Protein AF-A0AAC9VLQ4-F1 (afdb_monomer)

Foldseek 3Di:
DLPQQQDDDDDDDDDDDDPPQQFDQAAAPPQRDGDRQWGWDQADDDPPDDDDDSTGTHHPQVVCFSCLQVDDQQQWFKFFAQVDFQSVVVVLLVQLVVLCVDPDVVSVVVSVVSLVVRVVRRVVVCVPVVGRRSNVVVVVCNPDDPVVNVVCCVVCRRMYIRGDDPDD

Sequence (168 aa):
MLVFSILSPKDGPSSQKKSTDKNSEAPCFFCGYLSKNNRRQEGESPPLNHDKDPLTVVDPLCEAWQNLDSLKMDEGFVAYLPEMKPEDVNHLQRAAFFALQSPDPVYREAGKAVMNWLAEHKKEVEAYWGTSQPKAFAKALQQASEEQHAQYQHRWRHLALILPPKNS

Structure (mmCIF, N/CA/C/O backbone):
data_AF-A0AAC9VLQ4-F1
#
_entry.id   AF-A0AAC9VLQ4-F1
#
loop_
_atom_site.group_PDB
_atom_site.id
_atom_site.type_symbol
_atom_site.label_atom_id
_atom_site.label_alt_id
_atom_site.label_comp_id
_atom_site.label_asym_id
_atom_site.label_entity_id
_atom_site.label_seq_id
_atom_site.pdbx_PDB_ins_code
_atom_site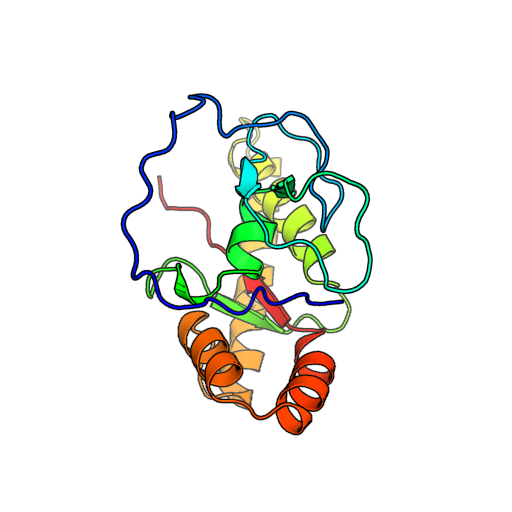.Cartn_x
_atom_site.Cartn_y
_atom_site.Cartn_z
_atom_site.occupancy
_atom_site.B_iso_or_equiv
_atom_site.auth_seq_id
_atom_site.auth_comp_id
_atom_site.auth_asym_id
_atom_site.auth_atom_id
_atom_site.pdbx_PDB_model_num
ATOM 1 N N . MET A 1 1 ? 4.330 3.905 15.296 1.00 32.69 1 MET A N 1
ATOM 2 C CA . MET A 1 1 ? 2.989 4.119 15.880 1.00 32.69 1 MET A CA 1
ATOM 3 C C . MET A 1 1 ? 2.070 4.449 14.727 1.00 32.69 1 MET A C 1
ATOM 5 O O . MET A 1 1 ? 2.378 5.389 14.007 1.00 32.69 1 MET A O 1
ATOM 9 N N . LEU A 1 2 ? 1.008 3.671 14.518 1.00 40.06 2 LEU A N 1
ATOM 10 C CA . LEU A 1 2 ? -0.067 4.076 13.615 1.00 40.06 2 LEU A CA 1
ATOM 11 C C . LEU A 1 2 ? -0.803 5.225 14.307 1.00 40.06 2 LEU A C 1
ATOM 13 O O . LEU A 1 2 ? -1.520 4.999 15.278 1.00 40.06 2 LEU A O 1
ATOM 17 N N . VAL A 1 3 ? -0.540 6.456 13.878 1.00 45.06 3 VAL A N 1
ATOM 18 C CA . VAL A 1 3 ? -1.285 7.627 14.342 1.00 45.06 3 VAL A CA 1
ATOM 19 C C . VAL A 1 3 ? -2.444 7.792 13.375 1.00 45.06 3 VAL A C 1
ATOM 21 O O . VAL A 1 3 ? -2.351 8.559 12.425 1.00 45.06 3 VAL A O 1
ATOM 24 N N . PHE A 1 4 ? -3.514 7.024 13.582 1.00 39.88 4 PHE A N 1
ATOM 25 C CA . PHE A 1 4 ? -4.758 7.272 12.865 1.00 39.88 4 PHE A CA 1
ATOM 26 C C . PHE A 1 4 ? -5.254 8.651 13.296 1.00 39.88 4 PHE A C 1
ATOM 28 O O . PHE A 1 4 ? -5.679 8.830 14.438 1.00 39.88 4 PHE A O 1
ATOM 35 N N . SER A 1 5 ? -5.146 9.640 12.410 1.00 39.97 5 SER A N 1
ATOM 36 C CA . SER A 1 5 ? -5.801 10.926 12.610 1.00 39.97 5 SER A CA 1
ATOM 37 C C . SER A 1 5 ? -7.303 10.663 12.638 1.00 39.97 5 SER A C 1
ATOM 39 O O . SER A 1 5 ? -7.916 10.352 11.620 1.00 39.97 5 SER A O 1
ATOM 41 N N . ILE A 1 6 ? -7.877 10.710 13.837 1.00 40.00 6 ILE A N 1
ATOM 42 C CA . ILE A 1 6 ? -9.311 10.580 14.065 1.00 40.00 6 ILE A CA 1
ATOM 43 C C . ILE A 1 6 ? -9.971 11.759 13.348 1.00 40.00 6 ILE A C 1
ATOM 45 O O . ILE A 1 6 ? -9.854 12.908 13.766 1.00 40.00 6 ILE A O 1
ATOM 49 N N . LEU A 1 7 ? -10.619 11.476 12.222 1.00 36.19 7 LEU A N 1
ATOM 50 C CA . LEU A 1 7 ? -11.423 12.442 11.488 1.00 36.19 7 LEU A CA 1
ATOM 51 C C . LEU A 1 7 ? -12.556 12.946 12.390 1.00 36.19 7 LEU A C 1
ATOM 53 O O . LEU A 1 7 ? -13.438 12.174 12.764 1.00 36.19 7 LEU A O 1
ATOM 57 N N . SER A 1 8 ? -12.546 14.243 12.700 1.00 36.12 8 SER A N 1
ATOM 58 C CA . SER A 1 8 ? -13.726 14.943 13.217 1.00 36.12 8 SER A CA 1
ATOM 59 C C . SER A 1 8 ? -14.590 15.494 12.069 1.00 36.12 8 SER A C 1
ATOM 61 O O . SER A 1 8 ? -14.077 15.741 10.971 1.00 36.12 8 SER A O 1
ATOM 63 N N . PRO A 1 9 ? -15.907 15.684 12.287 1.00 33.41 9 PRO A N 1
ATOM 64 C CA . PRO A 1 9 ? -16.851 16.106 11.257 1.00 33.41 9 PRO A CA 1
ATOM 65 C C . PRO A 1 9 ? -16.579 17.549 10.820 1.00 33.41 9 PRO A C 1
ATOM 67 O O . PRO A 1 9 ? -16.306 18.423 11.640 1.00 33.41 9 PRO A O 1
ATOM 70 N N . LYS A 1 10 ? -16.690 17.818 9.516 1.00 39.25 10 LYS A N 1
ATOM 71 C CA . LYS A 1 10 ? -16.660 19.180 8.974 1.00 39.25 10 LYS A CA 1
ATOM 72 C C . LYS A 1 10 ? -17.985 19.884 9.267 1.00 39.25 10 LYS A C 1
ATOM 74 O O . LYS A 1 10 ? -18.903 19.702 8.484 1.00 39.25 10 LYS A O 1
ATOM 79 N N . ASP A 1 11 ? -18.047 20.734 10.287 1.00 39.72 11 ASP A N 1
ATOM 80 C CA . ASP A 1 11 ? -19.086 21.768 10.395 1.00 39.72 11 ASP A CA 1
ATOM 81 C C . ASP A 1 11 ? -18.519 23.051 11.029 1.00 39.72 11 ASP A C 1
ATOM 83 O O . ASP A 1 11 ? -18.233 23.113 12.222 1.00 39.72 11 ASP A O 1
ATOM 87 N N . GLY A 1 12 ? -18.346 24.095 10.210 1.00 31.14 12 GLY A N 1
ATOM 88 C CA . GLY A 1 12 ? -17.974 25.446 10.650 1.00 31.14 12 GLY A CA 1
ATOM 89 C C . GLY A 1 12 ? -17.376 26.301 9.520 1.00 31.14 12 GLY A C 1
ATOM 90 O O . GLY A 1 12 ? -16.553 25.796 8.753 1.00 31.14 12 GLY A O 1
ATOM 91 N N . PRO A 1 13 ? -17.766 27.583 9.358 1.00 39.34 13 PRO A N 1
ATOM 92 C CA . PRO A 1 13 ? -17.339 28.384 8.215 1.00 39.34 13 PRO A CA 1
ATOM 93 C C . PRO A 1 13 ? -15.924 28.930 8.446 1.00 39.34 13 PRO A C 1
ATOM 95 O O . PRO A 1 13 ? -15.726 29.811 9.281 1.00 39.34 13 PRO A O 1
ATOM 98 N N . SER A 1 14 ? -14.928 28.445 7.698 1.00 35.97 14 SER A N 1
ATOM 99 C CA . SER A 1 14 ? -13.566 28.989 7.756 1.00 35.97 14 SER A CA 1
ATOM 100 C C . SER A 1 14 ? -13.302 29.986 6.621 1.00 35.97 14 SER A C 1
ATOM 102 O O . SER A 1 14 ? -13.095 29.648 5.456 1.00 35.97 14 SER A O 1
ATOM 104 N N . SER A 1 15 ? -13.291 31.266 6.987 1.00 43.06 15 SER A N 1
ATOM 105 C CA . SER A 1 15 ? -12.707 32.347 6.192 1.00 43.06 15 SER A CA 1
ATOM 106 C C . SER A 1 15 ? -11.213 32.439 6.493 1.00 43.06 15 SER A C 1
ATOM 108 O O . SER A 1 15 ? -10.840 33.177 7.398 1.00 43.06 15 SER A O 1
ATOM 110 N N . GLN A 1 16 ? -10.344 31.736 5.757 1.00 40.50 16 GLN A N 1
ATOM 111 C CA . GLN A 1 16 ? -8.891 31.973 5.808 1.00 40.50 16 GLN A CA 1
ATOM 112 C C . GLN A 1 16 ? -8.222 31.814 4.429 1.00 40.50 16 GLN A C 1
ATOM 114 O O . GLN A 1 16 ? -8.562 30.947 3.625 1.00 40.50 16 GLN A O 1
ATOM 119 N N . LYS A 1 17 ? -7.305 32.745 4.134 1.00 36.56 17 LYS A N 1
ATOM 120 C CA . LYS A 1 17 ? -6.614 32.949 2.849 1.00 36.56 17 LYS A CA 1
ATOM 121 C C . LYS A 1 17 ? -5.850 31.693 2.400 1.00 36.56 17 LYS A C 1
ATOM 123 O O . LYS A 1 17 ? -4.921 31.261 3.072 1.00 36.56 17 LYS A O 1
ATOM 128 N N . LYS A 1 18 ? -6.194 31.175 1.214 1.00 36.62 18 LYS A N 1
ATOM 129 C CA . LYS A 1 18 ? -5.513 30.063 0.527 1.00 36.62 18 LYS A CA 1
ATOM 130 C C . LYS A 1 18 ? -4.085 30.449 0.120 1.00 36.62 18 LYS A C 1
ATOM 132 O O . LYS A 1 18 ? -3.896 31.139 -0.878 1.00 36.62 18 LYS A O 1
ATOM 137 N N . SER A 1 19 ? -3.097 29.952 0.857 1.00 42.16 19 SER A N 1
ATOM 138 C CA . SER A 1 19 ? -1.759 29.696 0.317 1.00 42.16 19 SER A CA 1
ATOM 139 C C . SER A 1 19 ? -1.878 28.593 -0.744 1.00 42.16 19 SER A C 1
ATOM 141 O O . SER A 1 19 ? -2.470 27.544 -0.489 1.00 42.16 19 SER A O 1
ATOM 143 N N . THR A 1 20 ? -1.419 28.860 -1.966 1.00 50.97 20 THR A N 1
ATOM 144 C CA . THR A 1 20 ? -1.726 28.061 -3.165 1.00 50.97 20 THR A CA 1
ATOM 145 C C . THR A 1 20 ? -0.773 26.901 -3.442 1.00 50.97 20 THR A C 1
ATOM 147 O O . THR A 1 20 ? -1.021 26.177 -4.402 1.00 50.97 20 THR A O 1
ATOM 150 N N . ASP A 1 21 ? 0.252 26.663 -2.616 1.00 56.53 21 ASP A N 1
ATOM 151 C CA . ASP A 1 21 ? 1.182 25.546 -2.825 1.00 56.53 21 ASP A CA 1
ATOM 152 C C . ASP A 1 21 ? 1.089 24.521 -1.689 1.00 56.53 21 ASP A C 1
ATOM 154 O O . ASP A 1 21 ? 1.614 24.702 -0.591 1.00 56.53 21 ASP A O 1
ATOM 158 N N . LYS A 1 22 ? 0.339 23.442 -1.942 1.00 70.88 22 LYS A N 1
ATOM 159 C CA . LYS A 1 22 ? 0.133 22.346 -0.980 1.00 70.88 22 LYS A CA 1
ATOM 160 C C . LYS A 1 22 ? 1.284 21.340 -0.969 1.00 70.88 22 LYS A C 1
ATOM 162 O O . LYS A 1 22 ? 1.311 20.466 -0.102 1.00 70.88 22 LYS A O 1
ATOM 167 N N . ASN A 1 23 ? 2.205 21.441 -1.923 1.00 78.12 23 ASN A N 1
ATOM 168 C CA . ASN A 1 23 ? 3.332 20.531 -2.056 1.00 78.12 23 ASN A CA 1
ATOM 169 C C . ASN A 1 23 ? 4.536 21.015 -1.231 1.00 78.12 23 ASN A C 1
ATOM 171 O O . ASN A 1 23 ? 4.703 22.203 -0.959 1.00 78.12 23 ASN A O 1
ATOM 175 N N . SER A 1 24 ? 5.373 20.081 -0.794 1.00 79.00 24 SER A N 1
ATOM 176 C CA . SER A 1 24 ? 6.588 20.337 -0.024 1.00 79.00 24 SER A CA 1
ATOM 177 C C . SER A 1 24 ? 7.680 19.379 -0.467 1.00 79.00 24 SER A C 1
ATOM 179 O O . SER A 1 24 ? 7.411 18.207 -0.701 1.00 79.00 24 SER A O 1
ATOM 181 N N . GLU A 1 25 ? 8.921 19.853 -0.532 1.00 81.44 25 GLU A N 1
ATOM 182 C CA . GLU A 1 25 ? 10.086 18.998 -0.784 1.00 81.44 25 GLU A CA 1
ATOM 183 C C . GLU A 1 25 ? 10.641 18.366 0.499 1.00 81.44 25 GLU A C 1
ATOM 185 O O . GLU A 1 25 ? 11.635 17.655 0.446 1.00 81.44 25 GLU A O 1
ATOM 190 N N . ALA A 1 26 ? 10.025 18.605 1.660 1.00 88.81 26 ALA A N 1
ATOM 191 C CA . ALA A 1 26 ? 10.448 17.981 2.909 1.00 88.81 26 ALA A CA 1
ATOM 192 C C . ALA A 1 26 ? 10.170 16.459 2.910 1.00 88.81 26 ALA A C 1
ATOM 194 O O . ALA A 1 26 ? 9.235 15.997 2.242 1.00 88.81 26 ALA A O 1
ATOM 195 N N . PRO A 1 27 ? 10.951 15.661 3.664 1.00 90.94 27 PRO A N 1
ATOM 196 C CA . PRO A 1 27 ? 10.724 14.224 3.766 1.00 90.94 27 PRO A CA 1
ATOM 197 C C . PRO A 1 27 ? 9.362 13.919 4.395 1.00 90.94 27 PRO A C 1
ATOM 199 O O . PRO A 1 27 ? 8.890 14.638 5.276 1.00 90.94 27 PRO A O 1
ATOM 202 N N . CYS A 1 28 ? 8.743 12.824 3.956 1.00 92.06 28 CYS A N 1
ATOM 203 C CA . CYS A 1 28 ? 7.511 12.331 4.553 1.00 92.06 28 CYS A CA 1
ATOM 204 C C . CYS A 1 28 ? 7.724 12.021 6.040 1.00 92.06 28 CYS A C 1
ATOM 206 O O . CYS A 1 28 ? 8.630 11.273 6.398 1.00 92.06 28 CYS A O 1
ATOM 208 N N . PHE A 1 29 ? 6.822 12.506 6.887 1.00 91.25 29 PHE A N 1
ATOM 209 C CA . PHE A 1 29 ? 6.824 12.308 8.331 1.00 91.25 29 PHE A CA 1
ATOM 210 C C . PHE A 1 29 ? 6.824 10.824 8.737 1.00 91.25 29 PHE A C 1
ATOM 212 O O . PHE A 1 29 ? 7.534 10.446 9.662 1.00 91.25 29 PHE A O 1
ATOM 219 N N . PHE A 1 30 ? 6.071 9.974 8.025 1.00 89.81 30 PHE A N 1
ATOM 220 C CA . PHE A 1 30 ? 5.959 8.545 8.348 1.00 89.8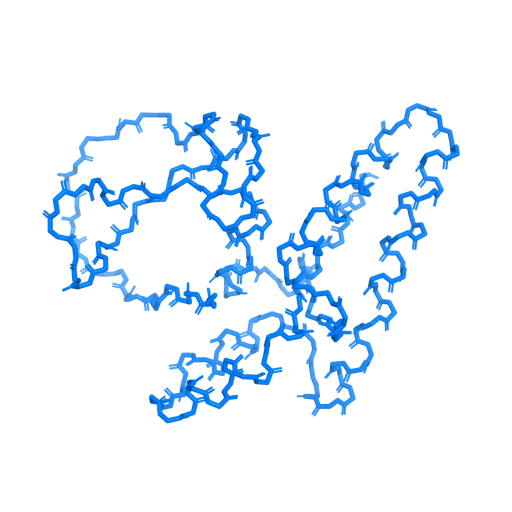1 30 PHE A CA 1
ATOM 221 C C . PHE A 1 30 ? 7.137 7.703 7.845 1.00 89.81 30 PHE A C 1
ATOM 223 O O . PHE A 1 30 ? 7.754 6.984 8.623 1.00 89.81 30 PHE A O 1
ATOM 230 N N . CYS A 1 31 ? 7.451 7.770 6.546 1.00 92.19 31 CYS A N 1
ATOM 231 C CA . CYS A 1 31 ? 8.418 6.860 5.924 1.00 92.19 31 CYS A CA 1
ATOM 232 C C . CYS A 1 31 ? 9.757 7.512 5.532 1.00 92.19 31 CYS A C 1
ATOM 234 O O . CYS A 1 31 ? 10.633 6.829 5.001 1.00 92.19 31 CYS A O 1
ATOM 236 N N . GLY A 1 32 ? 9.920 8.826 5.723 1.00 93.38 32 GLY A N 1
ATOM 237 C CA . GLY A 1 32 ? 11.132 9.574 5.368 1.00 93.38 32 GLY A CA 1
ATOM 238 C C . GLY A 1 32 ? 11.339 9.828 3.870 1.00 93.38 32 GLY A C 1
ATOM 239 O O . GLY A 1 32 ? 12.346 10.419 3.491 1.00 93.38 32 GLY A O 1
ATOM 240 N N . TYR A 1 33 ? 10.418 9.401 2.997 1.00 94.44 33 TYR A N 1
ATOM 241 C CA . TYR A 1 33 ? 10.582 9.549 1.550 1.00 94.44 33 TYR A CA 1
ATOM 242 C C . TYR A 1 33 ? 10.607 11.015 1.105 1.00 94.44 33 TYR A C 1
ATOM 244 O O . TYR A 1 33 ? 9.727 11.797 1.467 1.00 94.44 33 TYR A O 1
ATOM 252 N N . LEU A 1 34 ? 11.592 11.368 0.279 1.00 92.62 34 LEU A N 1
ATOM 253 C CA . LEU A 1 34 ? 11.773 12.706 -0.271 1.00 92.62 34 LEU A CA 1
ATOM 254 C C . LEU A 1 34 ? 11.160 12.798 -1.673 1.00 92.62 34 LEU A C 1
ATOM 256 O O . LEU A 1 34 ? 11.557 12.062 -2.577 1.00 92.62 34 LEU A O 1
ATOM 260 N N . SER A 1 35 ? 10.201 13.704 -1.870 1.00 89.50 35 SER A N 1
ATOM 261 C CA . SER A 1 35 ? 9.599 13.958 -3.180 1.00 89.50 35 SER A CA 1
ATOM 262 C C . SER A 1 35 ? 8.902 15.308 -3.221 1.00 89.50 35 SER A C 1
ATOM 264 O O . SER A 1 35 ? 8.249 15.699 -2.260 1.00 89.50 35 SER A O 1
ATOM 266 N N . LYS A 1 36 ? 8.931 15.960 -4.387 1.00 88.94 36 LYS A N 1
ATOM 267 C CA . LYS A 1 36 ? 8.139 17.168 -4.677 1.00 88.94 36 LYS A CA 1
ATOM 268 C C . LYS A 1 36 ? 6.622 16.953 -4.602 1.00 88.94 36 LYS A C 1
ATOM 270 O O . LYS A 1 36 ? 5.866 17.916 -4.608 1.00 88.94 36 LYS A O 1
ATOM 275 N N . ASN A 1 37 ? 6.175 15.696 -4.596 1.00 87.31 37 ASN A N 1
ATOM 276 C CA . ASN A 1 37 ? 4.760 15.331 -4.516 1.00 87.31 37 ASN A CA 1
ATOM 277 C C . ASN A 1 37 ? 4.280 15.133 -3.071 1.00 87.31 37 ASN A C 1
ATOM 279 O O . ASN A 1 37 ? 3.107 14.806 -2.872 1.00 87.31 37 ASN A O 1
ATOM 283 N N . ASN A 1 38 ? 5.161 15.280 -2.076 1.00 90.81 38 ASN A N 1
ATOM 284 C CA . ASN A 1 38 ? 4.745 15.235 -0.682 1.00 90.81 38 ASN A CA 1
ATOM 285 C C . ASN A 1 38 ? 3.867 16.450 -0.383 1.00 90.81 38 ASN A C 1
ATOM 287 O O . ASN A 1 38 ? 4.139 17.559 -0.845 1.00 90.81 38 ASN A O 1
ATOM 291 N N . ARG A 1 39 ? 2.801 16.243 0.388 1.00 87.88 39 ARG A N 1
ATOM 292 C CA . ARG A 1 39 ? 1.813 17.278 0.692 1.00 87.88 39 ARG A CA 1
ATOM 293 C C . ARG A 1 39 ? 1.928 17.740 2.131 1.00 87.88 39 ARG A C 1
ATOM 295 O O . ARG A 1 39 ? 2.143 16.926 3.026 1.00 87.88 39 ARG A O 1
ATOM 302 N N . ARG A 1 40 ? 1.746 19.042 2.349 1.00 85.88 40 ARG A N 1
ATOM 303 C CA . ARG A 1 40 ? 1.519 19.601 3.683 1.00 85.88 40 ARG A CA 1
ATOM 304 C C . ARG A 1 40 ? 0.094 19.267 4.109 1.00 85.88 40 ARG A C 1
ATOM 306 O O . ARG A 1 40 ? -0.857 19.634 3.421 1.00 85.88 40 ARG A O 1
ATOM 313 N N . GLN A 1 41 ? -0.025 18.575 5.228 1.00 76.44 41 GLN A N 1
ATOM 314 C CA . GLN A 1 41 ? -1.274 18.311 5.918 1.00 76.44 41 GLN A CA 1
ATOM 315 C C . GLN A 1 41 ? -1.395 19.306 7.068 1.00 76.44 41 GLN A C 1
ATOM 317 O O . GLN A 1 41 ? -0.493 19.408 7.901 1.00 76.44 41 GLN A O 1
ATOM 322 N N . GLU A 1 42 ? -2.502 20.041 7.096 1.00 69.00 42 GLU A N 1
ATOM 323 C CA . GLU A 1 42 ? -2.929 20.792 8.276 1.00 69.00 42 GLU A CA 1
ATOM 324 C C . GLU A 1 42 ? -3.409 19.769 9.310 1.00 69.00 42 GLU A C 1
ATOM 326 O O . GLU A 1 42 ? -4.472 19.173 9.147 1.00 69.00 42 GLU A O 1
ATOM 331 N N . GLY A 1 43 ? -2.575 19.487 10.312 1.00 58.66 43 GLY A N 1
ATOM 332 C CA . GLY A 1 43 ? -2.929 18.634 11.444 1.00 58.66 43 GLY A CA 1
ATOM 333 C C . GLY A 1 43 ? -3.350 19.455 12.662 1.00 58.66 43 GLY A C 1
ATOM 334 O O . GLY A 1 43 ? -3.073 20.647 12.748 1.00 58.66 43 GLY A O 1
ATOM 335 N N . GLU A 1 44 ? -3.987 18.813 13.639 1.00 49.16 44 GLU A N 1
ATOM 336 C CA . GLU A 1 44 ? -3.966 19.315 15.015 1.00 49.16 44 GLU A CA 1
ATOM 337 C C . GLU A 1 44 ? -2.637 18.915 15.668 1.00 49.16 44 GLU A C 1
ATOM 339 O O . GLU A 1 44 ? -2.157 17.790 15.493 1.00 49.16 44 GLU A O 1
ATOM 344 N N . SER A 1 45 ? -2.029 19.833 16.422 1.00 46.41 45 SER A N 1
ATOM 345 C CA . SER A 1 45 ? -0.853 19.522 17.235 1.00 46.41 45 SER A CA 1
ATOM 346 C C . SER A 1 45 ? -1.186 18.382 18.209 1.00 46.41 45 SER A C 1
ATOM 348 O O . SER A 1 45 ? -2.232 18.437 18.859 1.00 46.41 45 SER A O 1
ATOM 350 N N . PRO A 1 46 ? -0.315 17.370 18.383 1.00 42.91 46 PRO A N 1
ATOM 351 C CA . PRO A 1 46 ? -0.487 16.395 19.454 1.00 42.91 46 PRO A CA 1
ATOM 352 C C . PRO A 1 46 ? -0.625 17.127 20.801 1.00 42.91 46 PRO A C 1
ATOM 354 O O . PRO A 1 46 ? 0.122 18.086 21.022 1.00 42.91 46 PRO A O 1
ATOM 357 N N . PRO A 1 47 ? -1.489 16.671 21.730 1.00 46.25 47 PRO A N 1
ATOM 358 C CA . PRO A 1 47 ? -1.823 17.392 22.970 1.00 46.25 47 PRO A CA 1
ATOM 359 C C . PRO 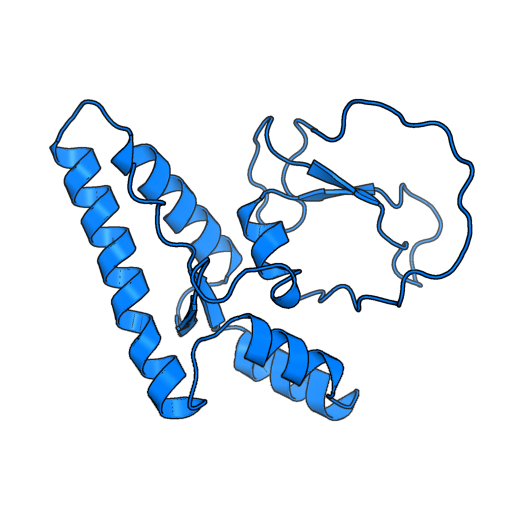A 1 47 ? -0.657 17.583 23.962 1.00 46.25 47 PRO A C 1
ATOM 361 O O . PRO A 1 47 ? -0.871 18.023 25.086 1.00 46.25 47 PRO A O 1
ATOM 364 N N . LEU A 1 48 ? 0.582 17.259 23.580 1.00 42.53 48 LEU A N 1
ATOM 365 C CA . LEU A 1 48 ? 1.757 17.299 24.450 1.00 42.53 48 LEU A CA 1
ATOM 366 C C . LEU A 1 48 ? 2.926 18.151 23.933 1.00 42.53 48 LEU A C 1
ATOM 368 O O . LEU A 1 48 ? 3.937 18.210 24.621 1.00 42.53 48 LEU A O 1
ATOM 372 N N . ASN A 1 49 ? 2.827 18.837 22.785 1.00 41.28 49 ASN A N 1
ATOM 373 C CA . ASN A 1 49 ? 3.910 19.710 22.306 1.00 41.28 49 ASN A CA 1
ATOM 374 C C . ASN A 1 49 ? 3.368 21.039 21.766 1.00 41.28 49 ASN A C 1
ATOM 376 O O . ASN A 1 49 ? 2.863 21.111 20.650 1.00 41.28 49 ASN A O 1
ATOM 380 N N . HIS A 1 50 ? 3.507 22.096 22.566 1.00 47.06 50 HIS A N 1
ATOM 381 C CA . HIS A 1 50 ? 2.945 23.420 22.292 1.00 47.06 50 HIS A CA 1
ATOM 382 C C . HIS A 1 50 ? 3.816 24.359 21.441 1.00 47.06 50 HIS A C 1
ATOM 384 O O . HIS A 1 50 ? 3.388 25.483 21.212 1.00 47.06 50 HIS A O 1
ATOM 390 N N . ASP A 1 51 ? 4.977 23.934 20.922 1.00 46.56 51 ASP A N 1
ATOM 391 C CA . ASP A 1 51 ? 5.947 24.911 20.393 1.00 46.56 51 ASP A CA 1
ATOM 392 C C . ASP A 1 51 ? 6.344 24.821 18.912 1.00 46.56 51 ASP A C 1
ATOM 394 O O . ASP A 1 51 ? 7.099 25.687 18.471 1.00 46.56 51 ASP A O 1
ATOM 398 N N . LYS A 1 52 ? 5.855 23.877 18.088 1.00 45.00 52 LYS A N 1
ATOM 399 C CA . LYS A 1 52 ? 6.163 23.887 16.636 1.00 45.00 52 LYS A CA 1
ATOM 400 C C . LYS A 1 52 ? 5.040 23.380 15.728 1.00 45.00 52 LYS A C 1
ATOM 402 O O . LYS A 1 52 ? 4.262 22.513 16.101 1.00 45.00 52 LYS A O 1
ATOM 407 N N . ASP A 1 53 ? 5.047 23.999 14.545 1.00 50.66 53 ASP A N 1
ATOM 408 C CA . ASP A 1 53 ? 4.152 23.965 13.381 1.00 50.66 53 ASP A CA 1
ATOM 409 C C . ASP A 1 53 ? 3.210 22.737 13.271 1.00 50.66 53 ASP A C 1
ATOM 411 O O . ASP A 1 53 ? 3.700 21.617 13.111 1.00 50.66 53 ASP A O 1
ATOM 415 N N . PRO A 1 54 ? 1.871 22.925 13.289 1.00 58.06 54 PRO A N 1
ATOM 416 C CA . PRO A 1 54 ? 0.878 21.855 13.098 1.00 58.06 54 PRO A CA 1
ATOM 417 C C . PRO A 1 54 ? 0.900 21.220 11.692 1.00 58.06 54 PRO A C 1
ATOM 419 O O . PRO A 1 54 ? 0.119 20.313 11.393 1.00 58.06 54 PRO A O 1
ATOM 422 N N . LEU A 1 55 ? 1.778 21.694 10.804 1.00 64.62 55 LEU A N 1
ATOM 423 C CA . LEU A 1 55 ? 1.934 21.190 9.447 1.00 64.62 55 LEU A CA 1
ATOM 424 C C . LEU A 1 55 ? 2.864 19.972 9.401 1.00 64.62 55 LEU A C 1
ATOM 426 O O . LEU A 1 55 ? 4.084 20.086 9.534 1.00 64.62 55 LEU A O 1
ATOM 430 N N . THR A 1 56 ? 2.299 18.800 9.109 1.00 80.44 56 THR A N 1
ATOM 431 C CA . THR A 1 56 ? 3.085 17.598 8.783 1.00 80.44 56 THR A CA 1
ATOM 432 C C . THR A 1 56 ? 3.205 17.438 7.270 1.00 80.44 56 THR A C 1
ATOM 434 O O . THR A 1 56 ? 2.305 17.803 6.519 1.00 80.44 56 THR A O 1
ATOM 437 N N . VAL A 1 57 ? 4.335 16.921 6.785 1.00 88.88 57 VAL A N 1
ATOM 438 C CA . VAL A 1 57 ? 4.539 16.636 5.356 1.00 88.88 57 VAL A CA 1
ATOM 439 C C . VAL A 1 57 ? 4.421 15.139 5.139 1.00 88.88 57 VAL A C 1
ATOM 441 O O . VAL A 1 57 ? 5.095 14.372 5.818 1.00 88.88 57 VAL A O 1
ATOM 444 N N . VAL A 1 58 ? 3.566 14.703 4.217 1.00 90.75 58 VAL A N 1
ATOM 445 C CA . VAL A 1 58 ? 3.243 13.283 4.026 1.00 90.75 58 VAL A CA 1
ATOM 446 C C . VAL A 1 58 ? 3.280 12.927 2.541 1.00 90.75 58 VAL A C 1
ATOM 448 O O . VAL A 1 58 ? 2.806 13.697 1.703 1.00 90.75 58 VAL A O 1
ATOM 451 N N . ASP A 1 59 ? 3.863 11.777 2.192 1.00 92.81 59 ASP A N 1
ATOM 452 C CA . ASP A 1 59 ? 3.815 11.276 0.817 1.00 92.81 59 ASP A CA 1
ATOM 453 C C . ASP A 1 59 ? 2.446 10.642 0.501 1.00 92.81 59 ASP A C 1
ATOM 455 O O . ASP A 1 59 ? 1.778 10.140 1.407 1.00 92.81 59 ASP A O 1
ATOM 459 N N . PRO A 1 60 ? 2.023 10.601 -0.776 1.00 91.38 60 PRO A N 1
ATOM 460 C CA . PRO A 1 60 ? 0.692 10.118 -1.136 1.00 91.38 60 PRO A CA 1
AT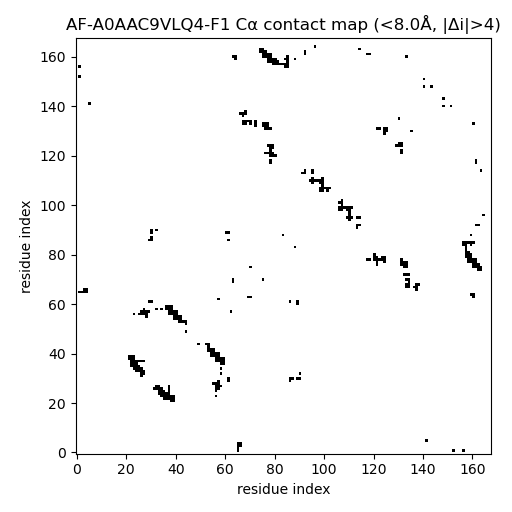OM 461 C C . PRO A 1 60 ? 0.353 8.689 -0.681 1.00 91.38 60 PRO A C 1
ATOM 463 O O . PRO A 1 60 ? -0.822 8.419 -0.446 1.00 91.38 60 PRO A O 1
ATOM 466 N N . LEU A 1 61 ? 1.331 7.778 -0.554 1.00 94.00 61 LEU A N 1
ATOM 467 C CA . LEU A 1 61 ? 1.068 6.410 -0.088 1.00 94.00 61 LEU A CA 1
ATOM 468 C C . LEU A 1 61 ? 0.842 6.368 1.420 1.00 94.00 61 LEU A C 1
ATOM 470 O O . LEU A 1 61 ? -0.127 5.766 1.881 1.00 94.00 61 LEU A O 1
ATOM 474 N N . CYS A 1 62 ? 1.693 7.050 2.193 1.00 92.94 62 CYS A N 1
ATOM 475 C CA . CYS A 1 62 ? 1.485 7.145 3.635 1.00 92.94 62 CYS A CA 1
ATOM 476 C C . CYS A 1 62 ? 0.193 7.902 3.961 1.00 92.94 62 CYS A C 1
ATOM 478 O O . CYS A 1 62 ? -0.517 7.499 4.875 1.00 92.94 62 CYS A O 1
ATOM 480 N N . GLU A 1 63 ? -0.163 8.939 3.200 1.00 91.19 63 GLU A N 1
ATOM 481 C CA . GLU A 1 63 ? -1.436 9.645 3.382 1.00 91.19 63 GLU A CA 1
ATOM 482 C C . GLU A 1 63 ? -2.637 8.734 3.117 1.00 91.19 63 GLU A C 1
ATOM 484 O O . GLU A 1 63 ? -3.576 8.730 3.911 1.00 91.19 63 GLU A O 1
ATOM 489 N N . ALA A 1 64 ? -2.601 7.936 2.044 1.00 92.50 64 ALA A N 1
ATOM 490 C CA . ALA A 1 64 ? -3.654 6.965 1.760 1.00 92.50 64 ALA A CA 1
ATOM 491 C C . ALA A 1 64 ? -3.775 5.917 2.878 1.00 92.50 64 ALA A C 1
ATOM 493 O O . ALA A 1 64 ? -4.886 5.556 3.255 1.00 92.50 64 ALA A O 1
ATOM 494 N N . TRP A 1 65 ? -2.647 5.475 3.448 1.00 92.50 65 TRP A N 1
ATOM 495 C CA . TRP A 1 65 ? -2.640 4.550 4.581 1.00 92.50 65 TRP A CA 1
ATOM 496 C C . TRP A 1 65 ? -3.258 5.152 5.851 1.00 92.50 65 TRP A C 1
ATOM 498 O O . TRP A 1 65 ? -4.004 4.467 6.545 1.00 92.50 65 TRP A O 1
ATOM 508 N N . GLN A 1 66 ? -3.008 6.434 6.135 1.00 87.38 66 GLN A N 1
ATOM 509 C CA . GLN A 1 66 ? -3.624 7.109 7.285 1.00 87.38 66 GLN A CA 1
ATOM 510 C C . GLN A 1 66 ? -5.114 7.430 7.076 1.00 87.38 66 GLN A C 1
ATOM 512 O O . GLN A 1 66 ? -5.843 7.561 8.054 1.00 87.38 66 GLN A O 1
ATOM 517 N N . ASN A 1 67 ? -5.578 7.528 5.824 1.00 88.31 67 ASN A N 1
ATOM 518 C CA . ASN A 1 67 ? -6.938 7.949 5.468 1.00 88.31 67 ASN A CA 1
ATOM 519 C C . ASN A 1 67 ? -7.666 6.879 4.642 1.00 88.31 67 ASN A C 1
ATOM 521 O O . ASN A 1 67 ? -8.115 7.126 3.518 1.00 88.31 67 ASN A O 1
ATOM 525 N N . LEU A 1 68 ? -7.773 5.667 5.192 1.00 90.88 68 LEU A N 1
ATOM 526 C CA . LEU A 1 68 ? -8.369 4.513 4.507 1.00 90.88 68 LEU A CA 1
ATOM 527 C C . LEU A 1 68 ? -9.826 4.729 4.053 1.00 90.88 68 LEU A C 1
ATOM 529 O O . LEU A 1 68 ? -10.287 4.078 3.114 1.00 90.88 68 LEU A O 1
ATOM 533 N N . ASP A 1 69 ? -10.567 5.621 4.709 1.00 89.56 69 ASP A N 1
ATOM 534 C CA . ASP A 1 69 ? -11.953 5.959 4.380 1.00 89.56 69 ASP A CA 1
ATOM 535 C C . ASP A 1 69 ? -12.090 6.854 3.136 1.00 89.56 69 ASP A C 1
ATOM 537 O O . ASP A 1 69 ? -13.151 6.878 2.506 1.00 89.56 69 ASP A O 1
ATOM 541 N N . SER A 1 70 ? -11.017 7.547 2.746 1.00 87.25 70 SER A N 1
ATOM 542 C CA . SER A 1 70 ? -10.991 8.424 1.571 1.00 87.25 70 SER A CA 1
ATOM 543 C C . SER A 1 70 ? -10.954 7.662 0.236 1.00 87.25 70 SER A C 1
ATOM 545 O O . SER A 1 70 ? -11.345 8.211 -0.796 1.00 87.25 70 SER A O 1
ATOM 547 N N . LEU A 1 71 ? -10.546 6.387 0.253 1.00 87.00 71 LEU A N 1
ATOM 548 C CA . LEU A 1 71 ? -10.372 5.546 -0.936 1.00 87.00 71 LEU A CA 1
ATOM 549 C C . LEU A 1 71 ? -11.709 5.050 -1.502 1.00 87.00 71 LEU A C 1
ATOM 551 O O . LEU A 1 71 ? -12.639 4.704 -0.769 1.00 87.00 71 LEU A O 1
ATOM 555 N N . LYS A 1 72 ? -11.836 4.953 -2.824 1.00 84.56 72 LYS A N 1
ATOM 556 C CA . LYS A 1 72 ? -12.972 4.269 -3.475 1.00 84.56 72 LYS A CA 1
ATOM 557 C C . LYS A 1 72 ? -12.858 2.742 -3.336 1.00 84.56 72 LYS A C 1
ATOM 559 O O . LYS A 1 72 ? -11.816 2.220 -2.958 1.00 84.56 72 LYS A O 1
ATOM 564 N N . MET A 1 73 ? -13.958 2.032 -3.614 1.00 70.44 73 MET A N 1
ATOM 565 C CA . MET A 1 73 ? -14.086 0.569 -3.434 1.00 70.44 73 MET A CA 1
ATOM 566 C C . MET A 1 73 ? -13.006 -0.252 -4.165 1.00 70.44 73 MET A C 1
ATOM 568 O O . MET A 1 73 ? -12.697 -1.357 -3.733 1.00 70.44 73 MET A O 1
ATOM 572 N N . ASP A 1 74 ? -12.448 0.277 -5.250 1.00 80.12 74 ASP A N 1
ATOM 573 C CA . ASP A 1 74 ? -11.504 -0.371 -6.163 1.00 80.12 74 ASP A CA 1
ATOM 574 C C . ASP A 1 74 ? -10.118 0.298 -6.198 1.00 80.12 74 ASP A C 1
ATOM 576 O O . ASP A 1 74 ? -9.248 -0.115 -6.961 1.00 80.12 74 ASP A O 1
ATOM 580 N N . GLU A 1 75 ? -9.884 1.318 -5.368 1.00 87.19 75 GLU A N 1
ATOM 581 C CA . GLU A 1 75 ? -8.615 2.058 -5.364 1.00 87.19 75 GLU A CA 1
ATOM 582 C C . GLU A 1 75 ? -7.497 1.339 -4.594 1.00 87.19 75 GLU A C 1
ATOM 584 O O . GLU A 1 75 ? -6.329 1.676 -4.770 1.00 87.19 75 GLU A O 1
ATOM 589 N N . GLY A 1 76 ? -7.824 0.328 -3.784 1.00 94.31 76 GLY A N 1
ATOM 590 C CA . GLY A 1 76 ? -6.834 -0.457 -3.055 1.00 94.31 76 GLY A CA 1
ATOM 591 C C . GLY A 1 76 ? -7.426 -1.577 -2.210 1.00 94.31 76 GLY A C 1
ATOM 592 O O . GLY A 1 76 ? -8.642 -1.718 -2.078 1.00 94.31 76 GLY A O 1
ATOM 593 N N . PHE A 1 77 ? -6.545 -2.370 -1.612 1.00 96.25 77 PHE A N 1
ATOM 594 C CA . PHE A 1 77 ? -6.900 -3.426 -0.670 1.00 96.25 77 PHE A CA 1
ATOM 595 C C . PHE A 1 77 ? -5.879 -3.512 0.462 1.00 96.25 77 PHE A C 1
ATOM 597 O O . PHE A 1 77 ? -4.720 -3.141 0.307 1.00 96.25 77 PHE A O 1
ATOM 604 N N . VAL A 1 78 ? -6.318 -4.010 1.610 1.00 96.19 78 VAL A N 1
ATOM 605 C CA . VAL A 1 78 ? -5.450 -4.317 2.745 1.00 96.19 78 VAL A CA 1
ATOM 606 C C . VAL A 1 78 ? -4.856 -5.715 2.560 1.00 96.19 78 VAL A C 1
ATOM 608 O O . VAL A 1 78 ? -5.582 -6.654 2.236 1.00 96.19 78 VAL A O 1
ATOM 611 N N . ALA A 1 79 ? -3.550 -5.846 2.773 1.00 96.44 79 ALA A N 1
A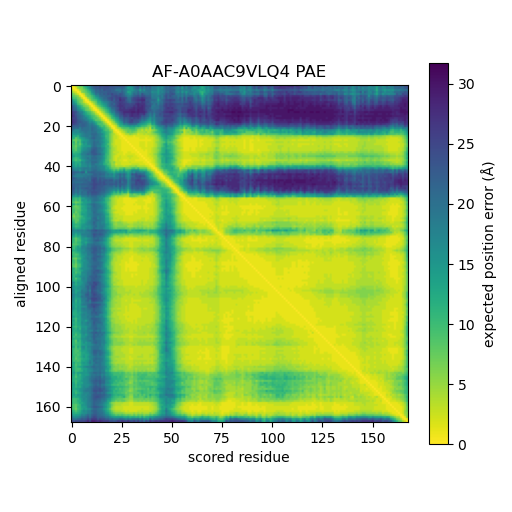TOM 612 C CA . ALA A 1 79 ? -2.804 -7.102 2.732 1.00 96.44 79 ALA A CA 1
ATOM 613 C C . ALA A 1 79 ? -2.119 -7.376 4.080 1.00 96.44 79 ALA A C 1
ATOM 615 O O . ALA A 1 79 ? -1.853 -6.442 4.842 1.00 96.44 79 ALA A O 1
ATOM 616 N N . TYR A 1 80 ? -1.834 -8.648 4.370 1.00 95.00 80 TYR A N 1
ATOM 617 C CA . TYR A 1 80 ? -1.143 -9.073 5.589 1.00 95.00 80 TYR A CA 1
ATOM 618 C C . TYR A 1 80 ? 0.308 -9.445 5.280 1.00 95.00 80 TYR A C 1
ATOM 620 O O . TYR A 1 80 ? 0.570 -10.398 4.557 1.00 95.00 80 TYR A O 1
ATOM 628 N N . LEU A 1 81 ? 1.253 -8.690 5.838 1.00 94.19 81 LEU A N 1
ATOM 629 C CA . LEU A 1 81 ? 2.688 -8.806 5.580 1.00 94.19 81 LEU A CA 1
ATOM 630 C C . LEU A 1 81 ? 3.440 -8.785 6.926 1.00 94.19 81 LEU A C 1
ATOM 632 O O . LEU A 1 81 ? 3.895 -7.729 7.360 1.00 94.19 81 LEU A O 1
ATOM 636 N N . PRO A 1 82 ? 3.565 -9.930 7.625 1.00 90.50 82 PRO A N 1
ATOM 637 C CA . PRO A 1 82 ? 4.035 -9.969 9.016 1.00 90.50 82 PRO A CA 1
ATOM 638 C C . PRO A 1 82 ? 5.504 -9.567 9.208 1.00 90.50 82 PRO A C 1
ATOM 640 O O . PRO A 1 82 ? 5.895 -9.147 10.296 1.00 90.50 82 PRO A O 1
ATOM 643 N N . GLU A 1 83 ? 6.307 -9.681 8.152 1.00 90.19 83 GLU A N 1
ATOM 644 C CA . GLU A 1 83 ? 7.740 -9.373 8.171 1.00 90.19 83 GLU A CA 1
ATOM 645 C C . GLU A 1 83 ? 8.051 -7.951 7.673 1.00 90.19 83 GLU A C 1
ATOM 647 O O . GLU A 1 83 ? 9.217 -7.574 7.569 1.00 90.19 83 GLU A O 1
ATOM 652 N N . MET A 1 84 ? 7.031 -7.148 7.342 1.00 90.62 84 MET A N 1
ATOM 653 C CA . MET A 1 84 ? 7.211 -5.809 6.778 1.00 90.62 84 MET A CA 1
ATOM 654 C C . MET A 1 84 ? 6.384 -4.768 7.521 1.00 90.62 84 MET A C 1
ATOM 656 O O . MET A 1 84 ? 5.199 -4.957 7.786 1.00 90.62 84 MET A O 1
ATOM 660 N N . LYS A 1 85 ? 6.996 -3.617 7.806 1.00 89.25 85 LYS A N 1
ATOM 661 C CA . LYS A 1 85 ? 6.240 -2.464 8.295 1.00 89.25 85 LYS A CA 1
ATOM 662 C C . LYS A 1 85 ? 5.459 -1.827 7.141 1.00 89.25 85 LYS A C 1
ATOM 664 O O . LYS A 1 85 ? 5.950 -1.842 6.009 1.00 89.25 85 LYS A O 1
ATOM 669 N N . PRO A 1 86 ? 4.303 -1.193 7.398 1.00 90.94 86 PRO A N 1
ATOM 670 C CA . PRO A 1 86 ? 3.530 -0.519 6.352 1.00 90.94 86 PRO A CA 1
ATOM 671 C C . PRO A 1 86 ? 4.350 0.523 5.575 1.00 90.94 86 PRO A C 1
ATOM 673 O O . PRO A 1 86 ? 4.193 0.674 4.366 1.00 90.94 86 PRO A O 1
ATOM 676 N N . GLU A 1 87 ? 5.275 1.215 6.245 1.00 92.25 87 GLU A N 1
ATOM 677 C CA . GLU A 1 87 ? 6.160 2.198 5.619 1.00 92.25 87 GLU A CA 1
ATOM 678 C C . GLU A 1 87 ? 7.134 1.559 4.616 1.00 92.25 87 GLU A C 1
ATOM 680 O O . GLU A 1 87 ? 7.392 2.137 3.557 1.00 92.25 87 GLU A O 1
ATOM 685 N N . ASP A 1 88 ? 7.635 0.356 4.910 1.00 93.94 88 ASP A N 1
ATOM 686 C CA . ASP A 1 88 ? 8.516 -0.401 4.014 1.00 93.94 88 ASP A CA 1
ATOM 687 C C . ASP A 1 88 ? 7.739 -0.917 2.796 1.00 93.94 88 ASP A C 1
ATOM 689 O O . ASP A 1 88 ? 8.238 -0.876 1.670 1.00 93.94 88 ASP A O 1
ATOM 693 N N . VAL A 1 89 ? 6.481 -1.323 2.994 1.00 96.06 89 VAL A N 1
ATOM 694 C CA . VAL A 1 89 ? 5.573 -1.700 1.900 1.00 96.06 89 VAL A CA 1
ATOM 695 C C . VAL A 1 89 ? 5.288 -0.499 0.991 1.00 96.06 89 VAL A C 1
ATOM 697 O O . VAL A 1 89 ? 5.351 -0.628 -0.232 1.00 96.06 89 VAL A O 1
ATOM 700 N N . ASN A 1 90 ? 5.097 0.697 1.557 1.00 95.81 90 ASN A N 1
ATOM 701 C CA . ASN A 1 90 ? 4.951 1.928 0.775 1.00 95.81 90 ASN A CA 1
ATOM 702 C C . ASN A 1 90 ? 6.212 2.245 -0.050 1.00 95.81 90 ASN A C 1
ATOM 704 O O . ASN A 1 90 ? 6.109 2.664 -1.206 1.00 95.81 90 ASN A O 1
ATOM 708 N N . HIS A 1 91 ? 7.413 2.036 0.503 1.00 96.25 91 HIS A N 1
ATOM 709 C CA . HIS A 1 91 ? 8.658 2.159 -0.268 1.00 96.25 91 HIS A CA 1
ATOM 710 C C . HIS A 1 91 ? 8.728 1.140 -1.408 1.00 96.25 91 HIS A C 1
ATOM 712 O O . HIS A 1 91 ? 9.058 1.516 -2.536 1.00 96.25 91 HIS A O 1
ATOM 718 N N . LEU A 1 92 ? 8.360 -0.115 -1.143 1.00 96.81 92 LEU A N 1
ATOM 719 C CA . LEU A 1 92 ? 8.339 -1.183 -2.141 1.00 96.81 92 LEU A CA 1
ATOM 720 C C . LEU A 1 92 ? 7.355 -0.883 -3.284 1.00 96.81 92 LEU A C 1
ATOM 722 O O . LEU A 1 92 ? 7.723 -0.996 -4.452 1.00 96.81 92 LEU A O 1
ATOM 726 N N . GLN A 1 93 ? 6.141 -0.423 -2.970 1.00 97.12 93 GLN A N 1
ATOM 727 C CA . GLN A 1 93 ? 5.158 -0.001 -3.973 1.00 97.12 93 GLN A CA 1
ATOM 728 C C . GLN A 1 93 ? 5.680 1.151 -4.834 1.00 97.12 93 GLN A C 1
ATOM 730 O O . GLN A 1 93 ? 5.548 1.113 -6.056 1.00 97.12 93 GLN A O 1
ATOM 735 N N . ARG A 1 94 ? 6.328 2.159 -4.232 1.00 95.81 94 ARG A N 1
ATOM 736 C CA . ARG A 1 94 ? 6.957 3.254 -4.991 1.00 95.81 94 ARG A CA 1
ATOM 737 C C . ARG A 1 94 ? 8.035 2.746 -5.944 1.00 95.81 94 ARG A C 1
ATOM 739 O O . ARG A 1 94 ? 8.050 3.151 -7.105 1.00 95.81 94 ARG A O 1
ATOM 746 N N . ALA A 1 95 ? 8.912 1.856 -5.480 1.00 96.44 95 ALA A N 1
ATOM 747 C CA . ALA A 1 95 ? 9.943 1.255 -6.323 1.00 96.44 95 ALA A CA 1
ATOM 748 C C . ALA A 1 95 ? 9.327 0.464 -7.489 1.00 96.44 95 ALA A C 1
ATOM 750 O O . ALA A 1 95 ? 9.752 0.627 -8.633 1.00 96.44 95 ALA A O 1
ATOM 751 N N . ALA A 1 96 ? 8.276 -0.318 -7.225 1.00 97.44 96 ALA A N 1
ATOM 752 C CA . ALA A 1 96 ? 7.546 -1.048 -8.254 1.00 97.44 96 ALA A CA 1
ATOM 753 C C . ALA A 1 96 ? 6.898 -0.103 -9.278 1.00 97.44 96 ALA A C 1
ATOM 755 O O . ALA A 1 96 ? 7.022 -0.329 -10.479 1.00 97.44 96 ALA A O 1
ATOM 756 N N . PHE A 1 97 ? 6.276 0.994 -8.839 1.00 95.56 97 PHE A N 1
ATOM 757 C CA . PHE A 1 97 ? 5.692 1.989 -9.743 1.00 95.56 97 PHE A CA 1
ATOM 758 C C . PHE A 1 97 ? 6.729 2.654 -10.647 1.00 95.56 97 PHE A C 1
ATOM 760 O O . PHE A 1 97 ? 6.472 2.814 -11.839 1.00 95.56 97 PHE A O 1
ATOM 767 N N . PHE A 1 98 ? 7.906 3.000 -10.121 1.00 94.75 98 PHE A N 1
ATOM 768 C CA . PHE A 1 98 ? 8.989 3.517 -10.959 1.00 94.75 98 PHE A CA 1
ATOM 769 C C . PHE A 1 98 ? 9.487 2.468 -11.955 1.00 94.75 98 PHE A C 1
ATOM 771 O O . PHE A 1 98 ? 9.690 2.783 -13.126 1.00 94.75 98 PHE A O 1
ATOM 778 N N . ALA A 1 99 ? 9.625 1.213 -11.525 1.00 97.12 99 ALA A N 1
ATOM 779 C CA . ALA A 1 99 ? 10.047 0.121 -12.396 1.00 97.12 99 ALA A CA 1
ATOM 780 C C . ALA A 1 99 ? 9.041 -0.132 -13.538 1.00 97.12 99 ALA A C 1
ATOM 782 O O . ALA A 1 99 ? 9.445 -0.320 -14.686 1.00 97.12 99 ALA A O 1
ATOM 783 N N . LEU A 1 100 ? 7.735 -0.036 -13.261 1.00 96.62 100 LEU A N 1
ATOM 784 C CA . LEU A 1 100 ? 6.661 -0.148 -14.258 1.00 96.62 100 LEU A CA 1
ATOM 785 C C . LEU A 1 100 ? 6.714 0.940 -15.344 1.00 96.62 100 LEU A C 1
ATOM 787 O O . LEU A 1 100 ? 6.265 0.699 -16.463 1.00 96.62 100 LEU A O 1
ATOM 791 N N . GLN A 1 101 ? 7.274 2.112 -15.037 1.00 95.44 101 GLN A N 1
ATOM 792 C CA . GLN A 1 101 ? 7.439 3.226 -15.982 1.00 95.44 101 GLN A CA 1
ATOM 793 C C . GLN A 1 101 ? 8.752 3.157 -16.778 1.00 95.44 101 GLN A C 1
ATOM 795 O O . GLN A 1 101 ? 9.000 4.004 -17.636 1.00 95.44 101 GLN A O 1
ATOM 800 N N . SER A 1 102 ? 9.607 2.169 -16.506 1.00 96.69 102 SER A N 1
ATOM 801 C CA . SER A 1 102 ? 10.908 2.049 -17.158 1.00 96.69 102 SER A CA 1
ATOM 802 C C . SER A 1 102 ? 10.778 1.748 -18.661 1.00 96.69 102 SER A C 1
ATOM 804 O O . SER A 1 102 ? 9.940 0.926 -19.058 1.00 96.69 102 SER A O 1
ATOM 806 N N . PRO A 1 103 ? 11.635 2.333 -19.525 1.00 96.25 103 PRO A N 1
ATOM 807 C CA . PRO A 1 103 ? 11.712 1.947 -20.935 1.00 96.25 103 PRO A CA 1
ATOM 808 C C . PRO A 1 103 ? 12.234 0.514 -21.122 1.00 96.25 103 PRO A C 1
ATOM 810 O O . PRO A 1 103 ? 11.943 -0.124 -22.135 1.00 96.25 103 PRO A O 1
ATOM 813 N N . ASP A 1 104 ? 12.936 -0.031 -20.130 1.00 97.75 104 ASP A N 1
ATOM 814 C CA . ASP A 1 104 ? 13.483 -1.383 -20.162 1.00 97.75 104 ASP A CA 1
ATOM 815 C C . ASP A 1 104 ? 12.434 -2.424 -19.703 1.00 97.75 104 ASP A C 1
ATOM 817 O O . ASP A 1 104 ? 11.901 -2.320 -18.589 1.00 97.75 104 ASP A O 1
ATOM 821 N N . PRO A 1 105 ? 12.117 -3.434 -20.542 1.00 97.38 105 PRO A N 1
ATOM 822 C CA . PRO A 1 105 ? 11.161 -4.485 -20.200 1.00 97.38 105 PRO A CA 1
ATOM 823 C C . PRO A 1 105 ? 11.525 -5.275 -18.940 1.00 97.38 105 PRO A C 1
ATOM 825 O O . PRO A 1 105 ? 10.611 -5.692 -18.234 1.00 97.38 105 PRO A O 1
ATOM 828 N N . VAL A 1 106 ? 12.810 -5.453 -18.621 1.00 97.94 106 VAL A N 1
ATOM 829 C CA . VAL A 1 106 ? 13.242 -6.218 -17.440 1.00 97.94 106 VAL A CA 1
ATOM 830 C C . VAL A 1 106 ? 12.739 -5.558 -16.158 1.00 97.94 106 VAL A C 1
ATOM 832 O O . VAL A 1 106 ? 12.153 -6.222 -15.301 1.00 97.94 106 VAL A O 1
ATOM 835 N N . TYR A 1 107 ? 12.885 -4.236 -16.047 1.00 97.88 107 TYR A N 1
ATOM 836 C CA . TYR A 1 107 ? 12.374 -3.491 -14.897 1.00 97.88 107 TYR A CA 1
ATOM 837 C C . TYR A 1 107 ? 10.844 -3.484 -14.848 1.00 97.88 107 TYR A C 1
ATOM 839 O O . TYR A 1 107 ? 10.274 -3.605 -13.764 1.00 97.88 107 TYR A O 1
ATOM 847 N N . ARG A 1 108 ? 10.162 -3.413 -15.998 1.00 97.81 108 ARG A N 1
ATOM 848 C CA . ARG A 1 108 ? 8.693 -3.488 -16.016 1.00 97.81 108 ARG A CA 1
ATOM 849 C C . ARG A 1 108 ? 8.185 -4.829 -15.498 1.00 97.81 108 ARG A C 1
ATOM 851 O O . ARG A 1 108 ? 7.262 -4.844 -14.689 1.00 97.81 108 ARG A O 1
ATOM 858 N N . GLU A 1 109 ? 8.788 -5.937 -15.921 1.00 97.75 109 GLU A N 1
ATOM 859 C CA . GLU A 1 109 ? 8.408 -7.266 -15.431 1.00 97.75 109 GLU A CA 1
ATOM 860 C C . GLU A 1 109 ? 8.722 -7.436 -13.940 1.00 97.75 109 GLU A C 1
ATOM 862 O O . GLU A 1 109 ? 7.885 -7.953 -13.201 1.00 97.75 109 GLU A O 1
ATOM 867 N N . ALA A 1 110 ? 9.852 -6.908 -13.457 1.00 97.69 110 ALA A N 1
ATOM 868 C CA . ALA A 1 110 ? 10.154 -6.887 -12.025 1.00 97.69 110 ALA A CA 1
ATOM 869 C C . ALA A 1 110 ? 9.109 -6.085 -11.223 1.00 97.69 110 ALA A C 1
ATOM 871 O O . ALA A 1 110 ? 8.616 -6.557 -10.198 1.00 97.69 110 ALA A O 1
ATOM 872 N N . GLY A 1 111 ? 8.712 -4.902 -11.709 1.00 97.44 111 GLY A N 1
ATOM 873 C CA . GLY A 1 111 ? 7.662 -4.089 -11.089 1.00 97.44 111 GLY A CA 1
ATOM 874 C C . GLY A 1 111 ? 6.309 -4.806 -11.042 1.00 97.44 111 GLY A C 1
ATOM 875 O O . GLY A 1 111 ? 5.644 -4.800 -10.006 1.00 97.44 111 GLY A O 1
ATOM 876 N N . LYS A 1 112 ? 5.921 -5.490 -12.129 1.00 97.50 112 LYS A N 1
ATOM 877 C CA . LYS A 1 112 ? 4.704 -6.320 -12.166 1.00 97.50 112 LYS A CA 1
ATOM 878 C C . LYS A 1 112 ? 4.776 -7.473 -11.171 1.00 97.50 112 LYS A C 1
ATOM 880 O O . LYS A 1 112 ? 3.808 -7.698 -10.452 1.00 97.50 112 LYS A O 1
ATOM 885 N N . ALA A 1 113 ? 5.905 -8.179 -11.109 1.00 97.81 113 ALA A N 1
ATOM 886 C CA . ALA A 1 113 ? 6.094 -9.302 -10.197 1.00 97.81 113 ALA A CA 1
ATOM 887 C C . ALA A 1 113 ? 5.922 -8.874 -8.733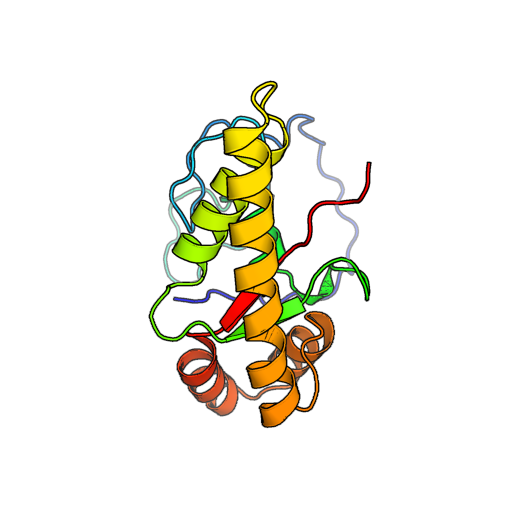 1.00 97.81 113 ALA A C 1
ATOM 889 O O . ALA A 1 113 ? 5.207 -9.538 -7.988 1.00 97.81 113 ALA A O 1
ATOM 890 N N . VAL A 1 114 ? 6.490 -7.727 -8.345 1.00 97.50 114 VAL A N 1
ATOM 891 C CA . VAL A 1 114 ? 6.309 -7.162 -6.999 1.00 97.50 114 VAL A CA 1
ATOM 892 C C . VAL A 1 114 ? 4.841 -6.836 -6.718 1.00 97.50 114 VAL A C 1
ATOM 894 O O . VAL A 1 114 ? 4.320 -7.230 -5.677 1.00 97.50 114 VAL A O 1
ATOM 897 N N . MET A 1 115 ? 4.150 -6.146 -7.632 1.00 96.94 115 MET A N 1
ATOM 898 C CA . MET A 1 115 ? 2.740 -5.788 -7.415 1.00 96.94 115 MET A CA 1
ATOM 899 C C . MET A 1 115 ? 1.822 -7.015 -7.364 1.00 96.94 115 MET A C 1
ATOM 901 O O . MET A 1 115 ? 0.890 -7.041 -6.563 1.00 96.94 115 MET A O 1
ATOM 905 N N . ASN A 1 116 ? 2.099 -8.038 -8.176 1.00 96.38 116 ASN A N 1
ATOM 906 C CA . ASN A 1 116 ? 1.366 -9.302 -8.146 1.00 96.38 116 ASN A CA 1
ATOM 907 C C . ASN A 1 116 ? 1.599 -10.043 -6.828 1.00 96.38 116 ASN A C 1
ATOM 909 O O . ASN A 1 116 ? 0.634 -10.472 -6.204 1.00 96.38 116 ASN A O 1
ATOM 913 N N . TRP A 1 117 ? 2.849 -10.115 -6.365 1.00 96.31 117 TRP A N 1
ATOM 914 C CA . TRP A 1 117 ? 3.182 -10.710 -5.073 1.00 96.31 117 TRP A CA 1
ATOM 915 C C . TRP A 1 117 ? 2.454 -10.003 -3.921 1.00 96.31 117 TRP A C 1
ATOM 917 O O . TRP A 1 117 ? 1.826 -10.662 -3.101 1.00 96.31 117 TRP A O 1
ATOM 927 N N . LEU A 1 118 ? 2.427 -8.664 -3.895 1.00 95.88 118 LEU A N 1
ATOM 928 C CA . LEU A 1 118 ? 1.649 -7.907 -2.901 1.00 95.88 118 LEU A CA 1
ATOM 929 C C . LEU A 1 118 ? 0.144 -8.225 -2.960 1.00 95.88 118 LEU A C 1
ATOM 931 O O . LEU A 1 118 ? -0.523 -8.237 -1.927 1.00 95.88 118 LEU A O 1
ATOM 935 N N . ALA A 1 119 ? -0.395 -8.487 -4.153 1.00 94.81 119 ALA A N 1
ATOM 936 C CA . ALA A 1 119 ? -1.800 -8.838 -4.341 1.00 94.81 119 ALA A CA 1
ATOM 937 C C . ALA A 1 119 ? -2.154 -10.259 -3.887 1.00 94.81 119 ALA A C 1
ATOM 939 O O . ALA A 1 119 ? -3.304 -10.505 -3.520 1.00 94.81 119 ALA A O 1
ATOM 940 N N . GLU A 1 120 ? -1.194 -11.182 -3.870 1.00 94.69 120 GLU A N 1
ATOM 941 C CA . GLU A 1 120 ? -1.403 -12.531 -3.338 1.00 94.69 120 GLU A CA 1
ATOM 942 C C . GLU A 1 120 ? -1.725 -12.492 -1.837 1.00 94.69 120 GLU A C 1
ATOM 944 O O . GLU A 1 120 ? -2.653 -13.186 -1.421 1.00 94.69 120 GLU A O 1
ATOM 949 N N . HIS A 1 121 ? -1.088 -11.574 -1.090 1.00 95.56 121 HIS A N 1
ATOM 950 C CA . HIS A 1 121 ? -1.258 -11.370 0.364 1.00 95.56 121 HIS A CA 1
ATOM 951 C C . HIS A 1 121 ? -2.607 -10.759 0.793 1.00 95.56 121 HIS A C 1
ATOM 953 O O . HIS A 1 121 ? -2.858 -10.472 1.971 1.00 95.56 121 HIS A O 1
ATOM 959 N N . LYS A 1 122 ? -3.490 -10.495 -0.175 1.00 95.88 122 LYS A N 1
ATOM 960 C CA . LYS A 1 122 ? -4.872 -10.056 0.056 1.00 95.88 122 LYS A CA 1
ATOM 961 C C . LYS A 1 122 ? -5.727 -11.190 0.631 1.00 95.88 122 LYS A C 1
ATOM 963 O O . LYS A 1 122 ? -6.621 -10.941 1.441 1.00 95.88 122 LYS A O 1
ATOM 968 N N . LYS A 1 123 ? -5.479 -12.432 0.201 1.00 95.06 123 LYS A N 1
ATOM 969 C CA . LYS A 1 123 ? -6.348 -13.586 0.494 1.00 95.06 123 LYS A CA 1
ATOM 970 C C . LYS A 1 123 ? -6.347 -13.945 1.976 1.00 95.06 123 LYS A C 1
ATOM 972 O O . LYS A 1 123 ? -7.374 -14.341 2.513 1.00 95.06 123 LYS A O 1
ATOM 977 N N . GLU A 1 124 ? -5.218 -13.764 2.644 1.00 93.88 124 GLU A N 1
ATOM 978 C CA . GLU A 1 124 ? -5.012 -13.954 4.076 1.00 93.88 124 GLU A CA 1
ATOM 979 C C . GLU A 1 124 ? -5.898 -12.992 4.867 1.00 93.88 124 GLU A C 1
ATOM 981 O O . GLU A 1 124 ? -6.525 -13.378 5.856 1.00 93.88 124 GLU A O 1
ATOM 986 N N . VAL A 1 125 ? -6.001 -11.747 4.391 1.00 94.75 125 VAL A N 1
ATOM 987 C CA . VAL A 1 125 ? -6.853 -10.733 5.009 1.00 94.75 125 VAL A CA 1
ATOM 988 C C . VAL A 1 125 ? -8.327 -11.071 4.805 1.00 94.75 125 VAL A C 1
ATOM 990 O O . VAL A 1 125 ? -9.105 -11.044 5.758 1.00 94.75 125 VAL A O 1
ATOM 993 N N . GLU A 1 126 ? -8.719 -11.447 3.588 1.00 96.12 126 GLU A N 1
ATOM 994 C CA . GLU A 1 126 ? -10.096 -11.860 3.291 1.00 96.12 126 GLU A CA 1
ATOM 995 C C . GLU A 1 126 ? -10.508 -13.104 4.088 1.00 96.12 126 GLU A C 1
ATOM 997 O O . GLU A 1 126 ? -11.616 -13.145 4.617 1.00 96.12 126 GLU A O 1
ATOM 1002 N N . ALA A 1 127 ? -9.619 -14.088 4.238 1.00 94.88 127 ALA A N 1
ATOM 1003 C CA . ALA A 1 127 ? -9.890 -15.305 4.996 1.00 94.88 127 ALA A CA 1
ATOM 1004 C C . ALA A 1 127 ? -10.103 -15.030 6.492 1.00 94.88 127 ALA A C 1
ATOM 1006 O O . ALA A 1 127 ? -10.938 -15.673 7.126 1.00 94.88 127 ALA A O 1
ATOM 1007 N N . TYR A 1 128 ? -9.354 -14.082 7.059 1.00 92.19 128 TYR A N 1
ATOM 1008 C CA . TYR A 1 128 ? -9.376 -13.821 8.495 1.00 92.19 128 TYR A CA 1
ATOM 1009 C C . TYR A 1 128 ? -10.394 -12.747 8.912 1.00 92.19 128 TYR A C 1
ATOM 1011 O O . TYR A 1 128 ? -11.067 -12.900 9.931 1.00 92.19 128 TYR A O 1
ATOM 1019 N N . TRP A 1 129 ? -10.530 -11.662 8.141 1.00 90.38 129 TRP A N 1
ATOM 1020 C CA . TRP A 1 129 ? -11.439 -10.543 8.440 1.00 90.38 129 TRP A CA 1
ATOM 1021 C C . TRP A 1 129 ? -12.720 -10.541 7.592 1.00 90.38 12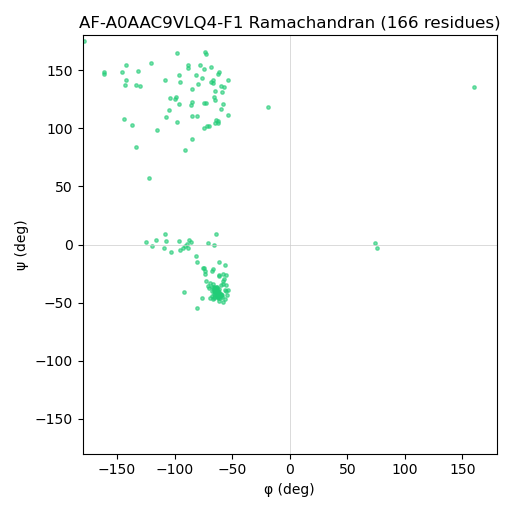9 TRP A C 1
ATOM 1023 O O . TRP A 1 129 ? -13.597 -9.709 7.820 1.00 90.38 129 TRP A O 1
ATOM 1033 N N . GLY A 1 130 ? -12.849 -11.435 6.608 1.00 94.44 130 GLY A N 1
ATOM 1034 C CA . GLY A 1 130 ? -13.993 -11.487 5.689 1.00 94.44 130 GLY A CA 1
ATOM 1035 C C . GLY A 1 130 ? -13.983 -10.403 4.604 1.00 94.44 130 GLY A C 1
ATOM 1036 O O . GLY A 1 130 ? -14.870 -10.372 3.754 1.00 94.44 130 GLY A O 1
ATOM 1037 N N . THR A 1 131 ? -13.006 -9.493 4.625 1.00 94.62 131 THR A N 1
ATOM 1038 C CA . THR A 1 131 ? -12.852 -8.412 3.647 1.00 94.62 131 THR A CA 1
ATOM 1039 C C . THR A 1 131 ? -11.433 -7.861 3.673 1.00 94.62 131 THR A C 1
ATOM 1041 O O . THR A 1 131 ? -10.810 -7.800 4.728 1.00 94.62 131 THR A O 1
ATOM 1044 N N . SER A 1 132 ? -10.949 -7.393 2.525 1.00 95.56 132 SER A N 1
ATOM 1045 C CA . SER A 1 132 ? -9.722 -6.598 2.403 1.00 95.56 132 SER A CA 1
ATOM 1046 C C . SER A 1 132 ? -10.010 -5.126 2.077 1.00 95.56 132 SER A C 1
ATOM 1048 O O . SER A 1 132 ? -9.105 -4.399 1.672 1.00 95.56 132 SER A O 1
ATOM 1050 N N . GLN A 1 133 ? -11.271 -4.685 2.130 1.00 95.31 133 GLN A N 1
ATOM 1051 C CA . GLN A 1 133 ? -11.647 -3.340 1.688 1.00 95.31 133 GLN A CA 1
ATOM 1052 C C . GLN A 1 133 ? -11.171 -2.280 2.690 1.00 95.31 133 GLN A C 1
ATOM 1054 O O . GLN A 1 133 ? -11.639 -2.303 3.830 1.00 95.31 133 GLN A O 1
ATOM 1059 N N . PRO A 1 134 ? -10.344 -1.293 2.292 1.00 94.75 134 PRO A N 1
ATOM 1060 C CA . PRO A 1 134 ? -9.779 -0.309 3.220 1.00 94.75 134 PRO A CA 1
ATOM 1061 C C . PRO A 1 134 ? -10.832 0.443 4.044 1.00 94.75 134 PRO A C 1
ATOM 1063 O O . PRO A 1 134 ? -10.697 0.595 5.257 1.00 94.75 134 PRO A O 1
ATOM 1066 N N . LYS A 1 135 ? -11.953 0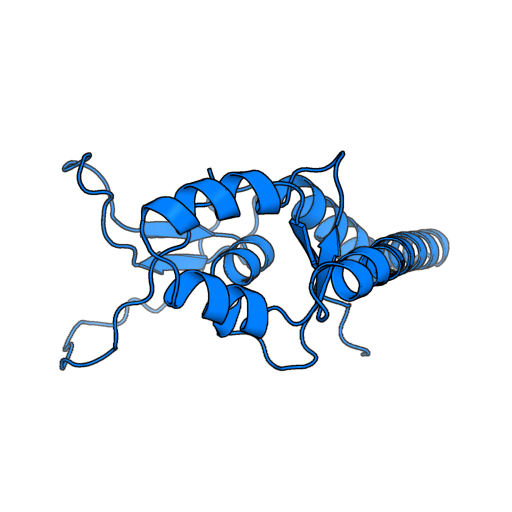.814 3.415 1.00 92.56 135 LYS A N 1
ATOM 1067 C CA . LYS A 1 135 ? -13.094 1.464 4.077 1.00 92.56 135 LYS A CA 1
ATOM 1068 C C . LYS A 1 135 ? -13.698 0.656 5.225 1.00 92.56 135 LYS A C 1
ATOM 1070 O O . LYS A 1 135 ? -14.158 1.246 6.200 1.00 92.56 135 LYS A O 1
ATOM 1075 N N . ALA A 1 136 ? -13.711 -0.674 5.128 1.00 91.75 136 ALA A N 1
ATOM 1076 C CA . ALA A 1 136 ? -14.222 -1.525 6.198 1.00 91.75 136 ALA A CA 1
ATOM 1077 C C . ALA A 1 136 ? -13.319 -1.450 7.440 1.00 91.75 136 ALA A C 1
ATOM 1079 O O . ALA A 1 136 ? -13.824 -1.341 8.555 1.00 91.75 136 ALA A O 1
ATOM 1080 N N . PHE A 1 137 ? -11.998 -1.415 7.238 1.00 91.31 137 PHE A N 1
ATOM 1081 C CA . PHE A 1 137 ? -11.024 -1.205 8.309 1.00 91.31 137 PHE A CA 1
ATOM 1082 C C . PHE A 1 137 ? -11.167 0.200 8.910 1.00 91.31 137 PHE A C 1
ATOM 1084 O O . PHE A 1 137 ? -11.279 0.336 10.125 1.00 91.31 137 PHE A O 1
ATOM 1091 N N . ALA A 1 138 ? -11.280 1.244 8.086 1.00 89.38 138 ALA A N 1
ATOM 1092 C CA . ALA A 1 138 ? -11.495 2.605 8.583 1.00 89.38 138 ALA A CA 1
ATOM 1093 C C . ALA A 1 138 ? -12.741 2.711 9.481 1.00 89.38 138 ALA A C 1
ATOM 1095 O O . ALA A 1 138 ? -12.677 3.235 10.592 1.00 89.38 138 ALA A O 1
ATOM 1096 N N . LYS A 1 139 ? -13.865 2.140 9.032 1.00 90.00 139 LYS A N 1
ATOM 1097 C CA . LYS A 1 139 ? -15.116 2.117 9.795 1.00 90.00 139 LYS A CA 1
ATOM 1098 C C . LYS A 1 139 ? -14.983 1.329 11.100 1.00 90.00 139 LYS A C 1
ATOM 1100 O O . LYS A 1 139 ? -15.515 1.760 12.117 1.00 90.00 139 LYS A O 1
ATOM 1105 N N . ALA A 1 140 ? -14.271 0.201 11.085 1.00 88.69 140 ALA A N 1
ATOM 1106 C CA . ALA A 1 140 ? -14.028 -0.587 12.289 1.00 88.69 140 ALA A CA 1
ATOM 1107 C C . ALA A 1 140 ? -13.207 0.187 13.333 1.00 88.69 140 ALA A C 1
ATOM 1109 O O . ALA A 1 140 ? -13.511 0.077 14.516 1.00 88.69 140 ALA A O 1
ATOM 1110 N N . LEU A 1 141 ? -12.222 0.993 12.911 1.00 84.69 141 LEU A N 1
ATOM 1111 C CA . LEU A 1 141 ? -11.490 1.891 13.815 1.00 84.69 141 LEU A CA 1
ATOM 1112 C C . LEU A 1 141 ? -12.388 2.996 14.365 1.00 84.69 141 LEU A C 1
ATOM 1114 O O . LEU A 1 141 ? -12.400 3.220 15.561 1.00 84.69 141 LEU A O 1
ATOM 1118 N N . GLN A 1 142 ? -13.177 3.658 13.518 1.00 86.56 142 GLN A N 1
ATOM 1119 C CA . GLN A 1 142 ? -14.060 4.751 13.952 1.00 86.56 142 GLN A CA 1
ATOM 1120 C C . GLN A 1 142 ? -15.114 4.313 14.981 1.00 86.56 142 GLN A C 1
ATOM 1122 O O . GLN A 1 142 ? -15.619 5.135 15.739 1.00 86.56 142 GLN A O 1
ATOM 1127 N N . GLN A 1 143 ? -15.485 3.032 14.979 1.00 88.69 143 GLN A N 1
ATOM 1128 C CA . GLN A 1 143 ? -16.482 2.460 15.885 1.00 88.69 143 GLN A CA 1
ATOM 1129 C C . GLN A 1 143 ? -15.874 1.814 17.134 1.00 88.69 143 GLN A C 1
ATOM 1131 O O . GLN A 1 143 ? -16.621 1.332 17.987 1.00 88.69 143 GLN A O 1
ATOM 1136 N N . ALA A 1 144 ? -14.548 1.741 17.224 1.00 85.69 144 ALA A N 1
ATOM 1137 C CA . ALA A 1 144 ? -13.871 1.039 18.295 1.00 85.69 144 ALA A CA 1
ATOM 1138 C C . ALA A 1 144 ? -13.781 1.897 19.565 1.00 85.69 144 ALA A C 1
ATOM 1140 O O . ALA A 1 144 ? -13.647 3.115 19.514 1.00 85.69 144 ALA A O 1
ATOM 1141 N N . SER A 1 145 ? -13.865 1.253 20.727 1.00 86.69 145 SER A N 1
ATOM 1142 C CA . SER A 1 145 ? -13.535 1.884 22.005 1.00 86.69 145 SER A CA 1
ATOM 1143 C C . SER A 1 145 ? -12.021 2.070 22.150 1.00 86.69 145 SER A C 1
ATOM 1145 O O . SER A 1 145 ? -11.241 1.390 21.487 1.00 86.69 145 SER A O 1
ATOM 1147 N N . GLU A 1 146 ? -11.581 2.915 23.083 1.00 80.56 146 GLU A N 1
ATOM 1148 C CA . GLU A 1 146 ? -10.150 3.104 23.390 1.00 80.56 146 GLU A CA 1
ATOM 1149 C C . GLU A 1 146 ? -9.415 1.782 23.700 1.00 80.56 146 GLU A C 1
ATOM 1151 O O . GLU A 1 146 ? -8.297 1.540 23.243 1.00 80.56 146 GLU A O 1
ATOM 1156 N N . GLU A 1 147 ? -10.065 0.863 24.419 1.00 82.12 147 GLU A N 1
ATOM 1157 C CA . GLU A 1 147 ? -9.514 -0.469 24.705 1.00 82.12 147 GLU A CA 1
ATOM 1158 C C . GLU A 1 147 ? -9.370 -1.314 23.427 1.00 82.12 147 GLU A C 1
ATOM 1160 O O . GLU A 1 147 ? -8.361 -1.998 23.222 1.00 82.12 147 GLU A O 1
ATOM 1165 N N . GLN A 1 148 ? -10.353 -1.233 22.524 1.00 83.06 148 GLN A N 1
ATOM 1166 C CA . GLN A 1 148 ? -10.311 -1.900 21.223 1.00 83.06 148 GLN A CA 1
ATOM 1167 C C . GLN A 1 148 ? -9.268 -1.269 20.294 1.00 83.06 148 GLN A C 1
ATOM 1169 O O . GLN A 1 148 ? -8.626 -1.997 19.538 1.00 83.06 148 GLN A O 1
ATOM 1174 N N . HIS A 1 149 ? -9.028 0.044 20.381 1.00 78.50 149 HIS A N 1
ATOM 1175 C CA . HIS A 1 149 ? -7.983 0.732 19.618 1.00 78.50 149 HIS A CA 1
ATOM 1176 C C . HIS A 1 149 ? -6.609 0.130 19.903 1.00 78.50 149 HIS A C 1
ATOM 1178 O O . HIS A 1 149 ? -5.898 -0.233 18.965 1.00 78.50 149 HIS A O 1
ATOM 1184 N N . ALA A 1 150 ? -6.246 -0.044 21.176 1.00 78.00 150 ALA A N 1
ATOM 1185 C CA . ALA A 1 150 ? -4.966 -0.647 21.549 1.00 78.00 150 ALA A CA 1
ATOM 1186 C C . ALA A 1 150 ? -4.829 -2.082 21.002 1.00 78.00 150 ALA A C 1
ATOM 1188 O O . ALA A 1 150 ? -3.790 -2.462 20.449 1.00 78.00 150 ALA A O 1
ATOM 1189 N N . GLN A 1 151 ? -5.903 -2.875 21.087 1.00 80.75 151 GLN A N 1
ATOM 1190 C CA . GLN A 1 151 ? -5.926 -4.235 20.549 1.00 80.75 151 GLN A CA 1
ATOM 1191 C C . GLN A 1 151 ? -5.799 -4.256 19.015 1.00 80.75 151 GLN A C 1
ATOM 1193 O O . GLN A 1 151 ? -5.074 -5.090 18.459 1.00 80.75 151 GLN A O 1
ATOM 1198 N N . TYR A 1 152 ? -6.486 -3.350 18.317 1.00 82.00 152 TYR A N 1
ATOM 1199 C CA . TYR A 1 152 ? -6.434 -3.230 16.862 1.00 82.00 152 TYR A CA 1
ATOM 1200 C C . TYR A 1 152 ? -5.062 -2.764 16.398 1.00 82.00 152 TYR A C 1
ATOM 1202 O O . TYR A 1 152 ? -4.490 -3.407 15.526 1.00 82.00 152 TYR A O 1
ATOM 1210 N N . GLN A 1 153 ? -4.463 -1.761 17.042 1.00 75.00 153 GLN A N 1
ATOM 1211 C CA . GLN A 1 153 ? -3.103 -1.309 16.739 1.00 75.00 153 GLN A CA 1
ATOM 1212 C C . GLN A 1 153 ? -2.085 -2.456 16.798 1.00 75.00 153 GLN A C 1
ATOM 1214 O O . GLN A 1 153 ? -1.260 -2.592 15.894 1.00 75.00 153 GLN A O 1
ATOM 1219 N N . HIS A 1 154 ? -2.164 -3.326 17.812 1.00 78.44 154 HIS A N 1
ATOM 1220 C CA . HIS A 1 154 ? -1.275 -4.486 17.898 1.00 78.44 154 HIS A CA 1
ATOM 1221 C C . HIS A 1 154 ? -1.512 -5.494 16.763 1.00 78.44 154 HIS A C 1
ATOM 1223 O O . HIS A 1 154 ? -0.559 -6.022 16.194 1.00 78.44 154 HIS A O 1
ATOM 1229 N N . ARG A 1 155 ? -2.773 -5.783 16.422 1.00 78.50 155 ARG A N 1
ATOM 1230 C CA . ARG A 1 155 ? -3.112 -6.751 15.362 1.00 78.50 155 ARG A CA 1
ATOM 1231 C C . ARG A 1 155 ? -2.813 -6.211 13.963 1.00 78.50 155 ARG A C 1
ATOM 1233 O O . ARG A 1 155 ? -2.478 -6.985 13.075 1.00 78.50 155 ARG A O 1
ATOM 1240 N N . TRP A 1 156 ? -2.937 -4.902 13.775 1.00 84.00 156 TRP A N 1
ATOM 1241 C CA . TRP A 1 156 ? -2.855 -4.235 12.477 1.00 84.00 156 TRP A CA 1
ATOM 1242 C C . TRP A 1 156 ? -1.446 -3.758 12.144 1.00 84.00 156 TRP A C 1
ATOM 1244 O O . TRP A 1 156 ? -1.209 -3.305 11.032 1.00 84.00 156 TRP A O 1
ATOM 1254 N N . ARG A 1 157 ? -0.482 -3.924 13.060 1.00 81.75 157 ARG A N 1
ATOM 1255 C CA . ARG A 1 157 ? 0.940 -3.621 12.820 1.00 81.75 157 ARG A CA 1
ATOM 1256 C C . ARG A 1 157 ? 1.551 -4.356 11.619 1.00 81.75 157 ARG A C 1
ATOM 1258 O O . ARG A 1 157 ? 2.615 -3.966 11.160 1.00 81.75 157 ARG A O 1
ATOM 1265 N N . HIS A 1 158 ? 0.880 -5.413 11.168 1.00 86.69 158 HIS A N 1
ATOM 1266 C CA . HIS A 1 158 ? 1.254 -6.295 10.062 1.00 86.69 158 HIS A CA 1
ATOM 1267 C C . HIS A 1 158 ? 0.384 -6.103 8.818 1.00 86.69 158 HIS A C 1
ATOM 1269 O O . HIS A 1 158 ? 0.486 -6.871 7.866 1.00 86.69 158 HIS A O 1
ATOM 1275 N N . LEU A 1 159 ? -0.543 -5.146 8.855 1.00 93.44 159 LEU A N 1
ATOM 1276 C CA . LEU A 1 159 ? -1.401 -4.823 7.727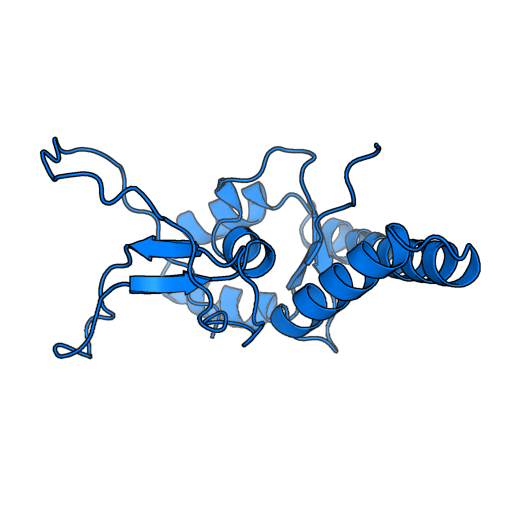 1.00 93.44 159 LEU A CA 1
ATOM 1277 C C . LEU A 1 159 ? -0.803 -3.662 6.951 1.00 93.44 159 LEU A C 1
ATOM 1279 O O . LEU A 1 159 ? -0.343 -2.694 7.547 1.00 93.44 159 LEU A O 1
ATOM 1283 N N . ALA A 1 160 ? -0.875 -3.736 5.630 1.00 95.31 160 ALA A N 1
ATOM 1284 C CA . ALA A 1 160 ? -0.492 -2.645 4.749 1.00 95.31 160 ALA A CA 1
ATOM 1285 C C . ALA A 1 160 ? -1.579 -2.403 3.703 1.00 95.31 160 ALA A C 1
ATOM 1287 O O . ALA A 1 160 ? -2.278 -3.327 3.284 1.00 95.31 160 ALA A O 1
ATOM 1288 N N . LEU A 1 161 ? -1.715 -1.152 3.271 1.00 96.44 161 LEU A N 1
ATOM 1289 C CA . LEU A 1 161 ? -2.564 -0.791 2.145 1.00 96.44 161 LEU A CA 1
ATOM 1290 C C . LEU A 1 161 ? -1.786 -0.946 0.846 1.00 96.44 161 LEU A C 1
ATOM 1292 O O . LEU A 1 161 ? -0.817 -0.234 0.616 1.00 96.44 161 LEU A O 1
ATOM 1296 N N . ILE A 1 162 ? -2.284 -1.800 -0.038 1.00 97.19 162 ILE A N 1
ATOM 1297 C CA . ILE A 1 162 ? -1.776 -1.944 -1.393 1.00 97.19 162 ILE A CA 1
ATOM 1298 C C . ILE A 1 162 ? -2.671 -1.146 -2.336 1.00 97.19 162 ILE A C 1
ATOM 1300 O O . ILE A 1 162 ? -3.890 -1.321 -2.374 1.00 97.19 162 ILE A O 1
ATOM 1304 N N . LEU A 1 163 ? -2.042 -0.275 -3.120 1.00 95.75 163 LEU A N 1
ATOM 1305 C CA . LEU A 1 163 ? -2.668 0.487 -4.195 1.00 95.75 163 LEU A CA 1
ATOM 1306 C C . LEU A 1 163 ? -2.188 -0.115 -5.520 1.00 95.75 163 LEU A C 1
ATOM 1308 O O . LEU A 1 163 ? -1.004 0.007 -5.836 1.00 95.75 163 LEU A O 1
ATOM 1312 N N . PRO A 1 164 ? -3.043 -0.804 -6.287 1.00 91.25 164 PRO A N 1
ATOM 1313 C CA . PRO A 1 164 ? -2.674 -1.287 -7.610 1.00 91.25 164 PRO A CA 1
ATOM 1314 C C . PRO A 1 164 ? -2.311 -0.126 -8.547 1.00 91.25 164 PRO A C 1
ATOM 1316 O O . PRO A 1 164 ? -2.893 0.959 -8.435 1.00 91.25 164 PRO A O 1
ATOM 1319 N N . PRO A 1 165 ? -1.385 -0.322 -9.504 1.00 86.12 165 PRO A N 1
ATOM 1320 C CA . PRO A 1 165 ? -1.191 0.659 -10.560 1.00 86.12 165 PRO A CA 1
ATOM 1321 C C . PRO A 1 165 ? -2.504 0.811 -11.337 1.00 86.12 165 PRO A C 1
ATOM 1323 O O . PRO A 1 165 ? -3.162 -0.176 -11.664 1.00 86.12 165 PRO A O 1
ATOM 1326 N N . LYS A 1 166 ? -2.898 2.049 -11.647 1.00 78.38 166 LYS A N 1
ATOM 1327 C CA . LYS A 1 166 ? -4.033 2.272 -12.547 1.00 78.38 166 LYS A CA 1
ATOM 1328 C C . LYS A 1 166 ? -3.638 1.756 -13.926 1.00 78.38 166 LYS A C 1
ATOM 1330 O O . LYS A 1 166 ? -2.595 2.160 -14.438 1.00 78.38 166 LYS A O 1
ATOM 1335 N N . ASN A 1 167 ? -4.461 0.886 -14.508 1.00 56.66 167 ASN A N 1
ATOM 1336 C CA . ASN A 1 167 ? -4.320 0.497 -15.907 1.00 56.66 167 ASN A CA 1
ATOM 1337 C C . ASN A 1 167 ? -4.308 1.793 -16.738 1.00 56.66 167 ASN A C 1
ATOM 1339 O O . ASN A 1 167 ? -5.302 2.521 -16.734 1.00 56.66 167 ASN A O 1
ATOM 1343 N N . SER A 1 168 ? -3.160 2.130 -17.331 1.00 35.03 168 SER A N 1
ATOM 1344 C CA . SER A 1 168 ? -3.066 3.176 -18.359 1.00 35.03 168 SER A CA 1
ATOM 1345 C C . SER A 1 168 ? -3.487 2.614 -19.703 1.00 35.03 168 SER A C 1
ATOM 1347 O O . SER A 1 168 ? -3.191 1.421 -19.942 1.00 35.03 168 SER A O 1
#

Organism: NCBI:txid138072

Secondary structure (DSSP, 8-state):
------PPP--S-------S--EE-SPPTTT----TTEEEEEPPPPTT--SS-SEEEE-HHHHHHHTGGGS-TTS-EEEE-TTS-HHHHHHHHHHHHHHHT-SSHHHHHHHHHHHHHHHHTHHHHHHHHS---HHHHHHHHHT--HHHHHHHHHHHTTEEEE-PPP--

Nearest PDB structures (foldseek):
  5x42-assembly1_A  TM=7.806E-01  e=2.862E-06  Legionella pneumophila
  5x1h-assembly4_I  TM=7.888E-01  e=2.488E-05  Legionella pneumophila subsp. pneumophila str. Philadelphia 1
  2lff-assembly1_A  TM=4.990E-01  e=4.577E+00  Escherichia coli

pLDDT: mean 80.5, std 20.5, range [31.14, 97.94]

Solvent-accessible surface area (backbone atoms only — not comparable to full-atom values): 9852 Å² total; per-residue (Å²): 130,91,74,66,69,78,83,74,83,94,80,80,91,81,90,73,86,80,77,88,71,55,57,34,68,55,46,12,71,87,65,56,53,72,38,70,75,12,29,57,40,89,50,80,60,64,100,83,57,95,84,71,77,42,62,47,36,34,32,68,60,61,46,46,59,53,41,28,62,78,53,57,91,82,56,39,35,31,21,55,38,84,92,44,48,43,53,56,51,46,52,50,52,51,53,24,54,54,24,53,70,41,93,47,66,70,42,26,52,52,15,49,51,52,56,51,55,56,56,59,31,26,54,62,26,29,72,73,69,74,49,29,48,38,43,60,56,39,51,54,59,76,71,45,51,77,72,48,45,57,56,44,56,67,69,46,57,26,42,32,73,44,64,69,82,76,88,126

Radius of gyration: 17.39 Å; Cα contacts (8 Å, |Δi|>4): 217; chains: 1; bounding box: 33×48×46 Å

Mean predicted aligned error: 9.28 Å